Protein AF-A0A529JP65-F1 (afdb_monomer_lite)

Radius of gyration: 17.08 Å; chains: 1; bounding box: 40×31×42 Å

Secondary structure (DSSP, 8-state):
-HHHHHHHHHHTT---HHHHHHHSSSPP----S-TT----TTPPPP--TT-S-E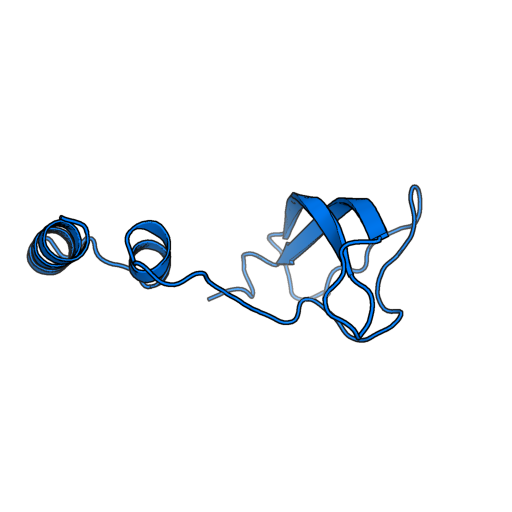EEEEEEEEEE-TTS-EEEEEEEEEEEETTT--

pLDDT: mean 92.65, std 5.5, range [59.53, 98.5]

Foldseek 3Di:
DLVVVQVVCVVVVNDDPVSCQVSDPDHDDDDLDDPPQDDDPPDDHDDDPVAPDKDWDKDKAWDADPVRDTDDIDIDTSIDRVVVPD

Structure (mmCIF, N/CA/C/O backbone):
data_AF-A0A529JP65-F1
#
_entry.id   AF-A0A529JP65-F1
#
loop_
_atom_site.group_PDB
_atom_site.id
_atom_site.type_symbol
_atom_site.label_atom_id
_atom_site.label_alt_id
_atom_site.label_comp_id
_atom_site.label_asym_id
_atom_site.label_entity_id
_atom_site.label_seq_id
_atom_site.pdbx_PDB_ins_code
_atom_site.Cartn_x
_atom_site.Cartn_y
_atom_site.Cartn_z
_atom_site.occupancy
_atom_site.B_iso_or_equiv
_atom_site.auth_seq_id
_atom_site.auth_comp_id
_atom_site.auth_asym_id
_atom_site.auth_atom_id
_atom_site.pdbx_PDB_model_num
ATOM 1 N N . GLU A 1 1 ? 2.763 10.451 26.018 1.00 76.75 1 GLU A N 1
ATOM 2 C CA . GLU A 1 1 ? 3.915 9.588 25.672 1.00 76.75 1 GLU A CA 1
ATOM 3 C C . GLU A 1 1 ? 4.417 9.853 24.249 1.00 76.75 1 GLU A C 1
ATOM 5 O O . GLU A 1 1 ? 5.492 10.422 24.116 1.00 76.75 1 GLU A O 1
ATOM 10 N N . ALA A 1 2 ? 3.623 9.594 23.203 1.00 82.69 2 ALA A N 1
ATOM 11 C CA . ALA A 1 2 ? 3.929 9.917 21.795 1.00 82.69 2 ALA A CA 1
ATOM 12 C C . ALA A 1 2 ? 4.520 11.324 21.548 1.00 82.69 2 ALA A C 1
ATOM 14 O O . ALA A 1 2 ? 5.616 11.474 21.010 1.00 82.69 2 ALA A O 1
ATOM 15 N N . MET A 1 3 ? 3.829 12.369 22.014 1.00 85.12 3 MET A N 1
ATOM 16 C CA . MET A 1 3 ? 4.258 13.762 21.807 1.00 85.12 3 MET A CA 1
ATOM 17 C C . MET A 1 3 ? 5.556 14.118 22.545 1.00 85.12 3 MET A C 1
ATOM 19 O O . MET A 1 3 ? 6.306 14.989 22.108 1.00 85.12 3 MET A O 1
ATOM 23 N N . GLU A 1 4 ? 5.856 13.424 23.644 1.00 89.38 4 GLU A N 1
ATOM 24 C CA . GLU A 1 4 ? 7.118 13.600 24.362 1.00 89.38 4 GLU A CA 1
ATOM 25 C C . GLU A 1 4 ? 8.280 12.957 23.590 1.00 89.38 4 GLU A C 1
ATOM 27 O O . GLU A 1 4 ? 9.362 13.538 23.492 1.00 89.38 4 GLU A O 1
ATOM 32 N N . ILE A 1 5 ? 8.048 11.785 22.985 1.00 89.81 5 ILE A N 1
ATOM 33 C CA . ILE A 1 5 ? 9.009 11.128 22.087 1.00 89.81 5 ILE A CA 1
ATOM 34 C C . ILE A 1 5 ? 9.276 12.019 20.872 1.00 89.81 5 ILE A C 1
ATOM 36 O O . ILE A 1 5 ? 10.438 12.268 20.549 1.00 89.81 5 ILE A O 1
ATOM 40 N N . LYS A 1 6 ? 8.225 12.577 20.259 1.00 88.88 6 LYS A N 1
ATOM 41 C CA . LYS A 1 6 ? 8.344 13.540 19.157 1.00 88.88 6 LYS A CA 1
ATOM 42 C C . LYS A 1 6 ? 9.247 14.720 19.528 1.00 88.88 6 LYS A C 1
ATOM 44 O O . LYS A 1 6 ? 10.193 15.015 18.801 1.00 88.88 6 LYS A O 1
ATOM 49 N N . ALA A 1 7 ? 9.002 15.365 20.671 1.00 90.69 7 ALA A N 1
ATOM 50 C CA . ALA A 1 7 ? 9.810 16.498 21.125 1.00 90.69 7 ALA A CA 1
ATOM 51 C C . ALA A 1 7 ? 11.299 16.128 21.277 1.00 90.69 7 ALA A C 1
ATOM 53 O O . ALA A 1 7 ? 12.176 16.881 20.849 1.00 90.69 7 ALA A O 1
ATOM 54 N N . LYS A 1 8 ? 11.593 14.936 21.815 1.00 93.25 8 LYS A N 1
ATOM 55 C CA . LYS A 1 8 ? 12.966 14.419 21.944 1.00 93.25 8 LYS A CA 1
ATOM 56 C C . LYS A 1 8 ? 13.614 14.121 20.586 1.00 93.25 8 LYS A C 1
ATOM 58 O O . LYS A 1 8 ? 14.803 14.386 20.424 1.00 93.25 8 LYS A O 1
ATOM 63 N N . LEU A 1 9 ? 12.866 13.588 19.618 1.00 92.69 9 LEU A N 1
ATOM 64 C CA . LEU A 1 9 ? 13.363 13.323 18.260 1.00 92.69 9 LEU A CA 1
ATOM 65 C C . LEU A 1 9 ? 13.693 14.622 17.516 1.00 92.69 9 LEU A C 1
ATOM 67 O O . LEU A 1 9 ? 14.755 14.711 16.900 1.00 92.69 9 LEU A O 1
ATOM 71 N N . ILE A 1 10 ? 12.845 15.647 17.646 1.00 92.25 10 ILE A N 1
ATOM 72 C CA . ILE A 1 10 ? 13.088 16.983 17.079 1.00 92.25 10 ILE A CA 1
ATOM 73 C C . ILE A 1 10 ? 14.348 17.601 17.688 1.00 92.25 10 ILE A C 1
ATOM 75 O O . ILE A 1 10 ? 15.221 18.056 16.955 1.00 92.25 10 ILE A O 1
ATOM 79 N N . GLN A 1 11 ? 14.492 17.564 19.018 1.00 94.62 11 GLN A N 1
ATOM 80 C CA . GLN A 1 11 ? 15.674 18.103 19.699 1.00 94.62 11 GLN A CA 1
ATOM 81 C C . GLN A 1 11 ? 16.980 17.439 19.230 1.00 94.62 11 GLN A C 1
ATOM 83 O O . GLN A 1 11 ? 18.032 18.073 19.219 1.00 94.62 11 GLN A O 1
ATOM 88 N N . ARG A 1 12 ? 16.917 16.163 18.836 1.00 94.62 12 ARG A N 1
ATOM 89 C CA . ARG A 1 12 ? 18.056 15.390 18.323 1.00 94.62 12 ARG A CA 1
ATOM 90 C C . ARG A 1 12 ? 18.274 15.538 16.814 1.00 94.62 12 ARG A C 1
ATOM 92 O O . ARG A 1 12 ? 19.189 14.910 16.295 1.00 94.62 12 ARG A O 1
ATOM 99 N N . GLY A 1 13 ? 17.442 16.310 16.110 1.00 94.12 13 GLY A N 1
ATOM 100 C CA . GLY A 1 13 ? 17.487 16.420 14.649 1.00 94.12 13 GLY A CA 1
ATOM 101 C C . GLY A 1 13 ? 17.169 15.109 13.919 1.00 94.12 13 GLY A C 1
ATOM 102 O O . GLY A 1 13 ? 17.538 14.955 12.763 1.00 94.12 13 GLY A O 1
ATOM 103 N N . ALA A 1 14 ? 16.516 14.158 14.593 1.00 92.31 14 ALA A N 1
ATOM 104 C CA . ALA A 1 14 ? 16.209 12.821 14.078 1.00 92.31 14 ALA A CA 1
ATOM 105 C C . ALA A 1 14 ? 14.730 12.660 13.685 1.00 92.31 14 ALA A C 1
ATOM 107 O O . ALA A 1 14 ? 14.258 11.545 13.488 1.00 92.31 14 ALA A O 1
ATOM 108 N N . TRP A 1 15 ? 13.975 13.757 13.647 1.00 92.50 15 TRP A N 1
ATOM 109 C CA . TRP A 1 15 ? 12.564 13.759 13.274 1.00 92.50 15 TRP A CA 1
ATOM 110 C C . TRP A 1 15 ? 12.388 13.755 11.749 1.00 92.50 15 TRP A C 1
ATOM 112 O O . TRP A 1 15 ? 13.165 14.379 11.029 1.00 92.50 15 TRP A O 1
ATOM 122 N N . SER A 1 16 ? 11.334 13.085 11.282 1.00 89.31 16 SER A N 1
ATOM 123 C CA . SER A 1 16 ? 10.854 13.106 9.899 1.00 89.31 16 SER A CA 1
ATOM 124 C C . SER A 1 16 ? 9.325 13.045 9.879 1.00 89.31 16 SER A C 1
ATOM 126 O O . SER A 1 16 ? 8.696 12.665 10.868 1.00 89.31 16 SER A O 1
ATOM 128 N N . GLN A 1 17 ? 8.721 13.376 8.742 1.00 87.06 17 GLN A N 1
ATOM 129 C CA . GLN A 1 17 ? 7.277 13.286 8.523 1.00 87.06 17 GLN A CA 1
ATOM 130 C C . GLN A 1 17 ? 6.766 11.848 8.700 1.00 87.06 17 GLN A C 1
ATOM 132 O O . GLN A 1 17 ? 5.724 11.641 9.309 1.00 87.06 17 GLN A O 1
ATOM 137 N N . TYR A 1 18 ? 7.543 10.845 8.286 1.00 86.69 18 TYR A N 1
ATOM 138 C CA . TYR A 1 18 ? 7.220 9.436 8.533 1.00 86.69 18 TYR A CA 1
ATOM 139 C C . TYR A 1 18 ? 7.133 9.108 10.032 1.00 86.69 18 TYR A C 1
ATOM 141 O O . TYR A 1 18 ? 6.279 8.336 10.463 1.00 86.69 18 TYR A O 1
ATOM 149 N N . LEU A 1 19 ? 7.990 9.722 10.857 1.00 88.88 19 LEU A N 1
ATOM 150 C CA . LEU A 1 19 ? 7.937 9.551 12.310 1.00 88.88 19 LEU A CA 1
ATOM 151 C C . LEU A 1 19 ? 6.756 10.286 12.939 1.00 88.88 19 LEU A C 1
ATOM 153 O O . LEU A 1 19 ? 6.279 9.836 13.973 1.00 88.88 19 LEU A O 1
ATOM 157 N N . GLU A 1 20 ? 6.275 11.374 12.330 1.00 86.31 20 GLU A N 1
ATOM 158 C CA . GLU A 1 20 ? 5.053 12.059 12.764 1.00 86.31 20 GLU A CA 1
ATOM 159 C C . GLU A 1 20 ? 3.861 11.101 12.768 1.00 86.31 20 GLU A C 1
ATOM 161 O O . GLU A 1 20 ? 3.147 11.020 13.764 1.00 86.31 20 GLU A O 1
ATOM 166 N N . VAL A 1 21 ? 3.708 10.335 11.687 1.00 88.56 21 VAL A N 1
ATOM 167 C CA . VAL A 1 21 ? 2.670 9.310 11.543 1.00 88.56 21 VAL A CA 1
ATOM 168 C C . VAL A 1 21 ? 2.962 8.124 12.460 1.00 88.56 21 VAL A C 1
ATOM 170 O O . VAL A 1 21 ? 2.103 7.697 13.223 1.00 88.56 21 VAL A O 1
ATOM 173 N N . GLY A 1 22 ? 4.193 7.602 12.432 1.00 87.81 22 GLY A N 1
ATOM 174 C CA . GLY A 1 22 ? 4.537 6.355 13.120 1.00 87.81 22 GLY A CA 1
ATOM 175 C C . GLY A 1 22 ? 4.422 6.400 14.648 1.00 87.81 22 GLY A C 1
ATOM 176 O O . GLY A 1 22 ? 4.253 5.355 15.274 1.00 87.81 22 GLY A O 1
ATOM 177 N N . ILE A 1 23 ? 4.520 7.584 15.260 1.00 88.56 23 ILE A N 1
ATOM 178 C CA . ILE A 1 23 ? 4.351 7.760 16.714 1.00 88.56 23 ILE A CA 1
ATOM 179 C C . ILE A 1 23 ? 3.125 8.601 17.075 1.00 88.56 23 ILE A C 1
ATOM 181 O O . ILE A 1 23 ? 2.816 8.721 18.259 1.00 88.56 23 ILE A O 1
ATOM 185 N N . GLY A 1 24 ? 2.476 9.229 16.095 1.00 86.88 24 GLY A N 1
ATOM 186 C CA . GLY A 1 24 ? 1.334 10.112 16.290 1.00 86.88 24 GLY A CA 1
ATOM 187 C C . GLY A 1 24 ? 0.032 9.356 16.570 1.00 86.88 24 GLY A C 1
ATOM 188 O O . GLY A 1 24 ? -0.036 8.136 16.430 1.00 86.88 24 GLY A O 1
ATOM 189 N N . PRO A 1 25 ? -1.022 10.068 17.005 1.00 87.38 25 PRO A N 1
ATOM 190 C CA . PRO A 1 25 ? -2.342 9.472 17.207 1.00 87.38 25 PRO A CA 1
ATOM 191 C C . PRO A 1 25 ? -3.112 9.256 15.894 1.00 87.38 25 PRO A C 1
ATOM 193 O O . PRO A 1 25 ? -4.091 8.511 15.883 1.00 87.38 25 PRO A O 1
ATOM 196 N N . ASP A 1 26 ? -2.693 9.923 14.819 1.00 90.06 26 ASP A N 1
ATOM 197 C CA . ASP A 1 26 ? -3.395 9.969 13.542 1.00 90.06 26 ASP A CA 1
ATOM 198 C C . ASP A 1 26 ? -2.740 9.028 12.525 1.00 90.06 26 ASP A C 1
ATOM 200 O O . ASP A 1 26 ? -1.515 8.967 12.411 1.00 90.06 26 ASP A O 1
ATOM 204 N N . ALA A 1 27 ? -3.567 8.305 11.769 1.00 90.88 27 ALA A N 1
ATOM 205 C CA . ALA A 1 27 ? -3.102 7.436 10.694 1.00 90.88 27 ALA A CA 1
ATOM 206 C C . ALA A 1 27 ? -2.783 8.238 9.425 1.00 90.88 27 ALA A C 1
ATOM 208 O O . ALA A 1 27 ? -3.462 9.215 9.101 1.00 90.88 27 ALA A O 1
ATOM 209 N N . GLU A 1 28 ? -1.798 7.773 8.662 1.00 92.69 28 GLU A N 1
ATOM 210 C CA . GLU A 1 28 ? -1.585 8.234 7.294 1.00 92.69 28 GLU A CA 1
ATOM 211 C C . GLU A 1 28 ? -2.657 7.654 6.376 1.00 92.69 28 GLU A C 1
ATOM 213 O O . GLU A 1 28 ? -2.941 6.457 6.400 1.00 92.69 28 GLU A O 1
ATOM 218 N N . ILE A 1 29 ? -3.268 8.526 5.574 1.00 92.88 29 ILE A N 1
ATOM 219 C CA . ILE A 1 29 ? -4.314 8.165 4.624 1.00 92.88 29 ILE A CA 1
ATOM 220 C C . ILE A 1 29 ? -3.986 8.806 3.282 1.00 92.88 29 ILE A C 1
ATOM 222 O O . ILE A 1 29 ? -3.857 10.027 3.182 1.00 92.88 29 ILE A O 1
ATOM 226 N N . PHE A 1 30 ? -3.937 7.992 2.233 1.00 93.56 30 PHE A N 1
ATOM 227 C CA . PHE A 1 30 ? -3.797 8.454 0.857 1.00 93.56 30 PHE A CA 1
ATOM 228 C C . PHE A 1 30 ? -4.705 7.658 -0.084 1.00 93.56 30 PHE A C 1
ATOM 230 O O . PHE A 1 30 ? -5.138 6.543 0.204 1.00 93.56 30 PHE A O 1
A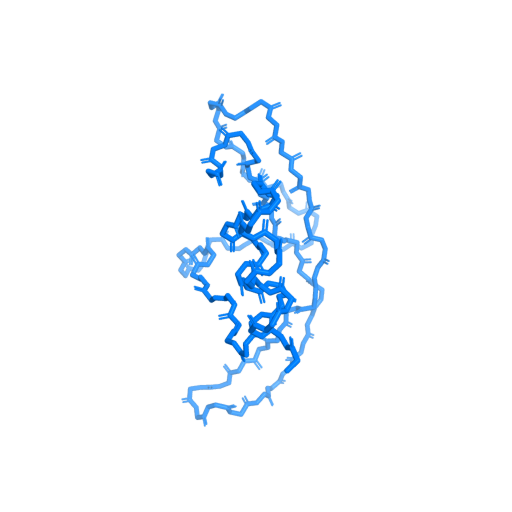TOM 237 N N . THR A 1 31 ? -5.026 8.250 -1.236 1.00 94.50 31 THR A N 1
ATOM 238 C CA . THR A 1 31 ? -5.720 7.534 -2.314 1.00 94.50 31 THR A CA 1
ATOM 239 C C . THR A 1 31 ? -4.677 6.906 -3.220 1.00 94.50 31 THR A C 1
ATOM 241 O O . THR A 1 31 ? -3.989 7.625 -3.942 1.00 94.50 31 THR A O 1
ATOM 244 N N . LYS A 1 32 ? -4.564 5.575 -3.199 1.00 93.19 32 LYS A N 1
ATOM 245 C CA . LYS A 1 32 ? -3.511 4.884 -3.949 1.00 93.19 32 LYS A CA 1
ATOM 246 C C . LYS A 1 32 ? -3.612 5.079 -5.462 1.00 93.19 32 LYS A C 1
ATOM 248 O O . LYS A 1 32 ? -2.618 5.353 -6.128 1.00 93.19 32 LYS A O 1
ATOM 253 N N . CYS A 1 33 ? -4.796 4.868 -6.028 1.00 92.31 33 CYS A N 1
ATOM 254 C CA . CYS A 1 33 ? -4.984 4.886 -7.474 1.00 92.31 33 CYS A CA 1
ATOM 255 C C . CYS A 1 33 ? -6.407 5.292 -7.867 1.00 92.31 33 CYS A C 1
ATOM 257 O O . CYS A 1 33 ? -7.314 5.353 -7.036 1.00 92.31 33 CYS A O 1
ATOM 259 N N . GLN A 1 34 ? -6.588 5.588 -9.155 1.00 93.81 34 GLN A N 1
ATOM 260 C CA . GLN A 1 34 ? -7.906 5.850 -9.726 1.00 93.81 34 GLN A CA 1
ATOM 261 C C . GLN A 1 34 ? -8.769 4.575 -9.711 1.00 93.81 34 GLN A C 1
ATOM 263 O O . GLN A 1 34 ? -8.227 3.466 -9.770 1.00 93.81 34 GLN A O 1
ATOM 268 N N . PRO A 1 35 ? -10.109 4.699 -9.696 1.00 93.00 35 PRO A N 1
ATOM 269 C CA . PRO A 1 35 ? -10.990 3.551 -9.875 1.00 93.00 35 PRO A CA 1
ATOM 270 C C . PRO A 1 35 ? -10.603 2.732 -11.115 1.00 93.00 35 PRO A C 1
ATOM 272 O O . PRO A 1 35 ? -10.298 3.299 -12.161 1.00 93.00 35 PRO A O 1
ATOM 275 N N . MET A 1 36 ? -10.646 1.401 -10.998 1.00 91.56 36 MET A N 1
ATOM 276 C CA . MET A 1 36 ? -10.299 0.442 -12.063 1.00 91.56 36 MET A CA 1
ATOM 277 C C . MET A 1 36 ? -8.816 0.397 -12.483 1.00 91.56 36 MET A C 1
ATOM 279 O O . MET A 1 36 ? -8.495 -0.294 -13.445 1.00 91.56 36 MET A O 1
ATOM 283 N N . ALA A 1 37 ? -7.904 1.073 -11.774 1.00 94.50 37 ALA A N 1
ATOM 284 C CA . ALA A 1 37 ? -6.466 1.000 -12.062 1.00 94.50 37 ALA A CA 1
ATOM 285 C C . ALA A 1 37 ? -5.768 -0.242 -11.466 1.00 94.50 37 ALA A C 1
ATOM 287 O O . ALA A 1 37 ? -4.619 -0.523 -11.801 1.00 94.50 37 ALA A O 1
ATOM 288 N N . SER A 1 38 ? -6.435 -0.983 -10.576 1.00 94.31 38 SER A N 1
ATOM 289 C CA . SER A 1 38 ? -5.890 -2.205 -9.975 1.00 94.31 38 SER A CA 1
ATOM 290 C C . SER A 1 38 ? -5.877 -3.369 -10.967 1.00 94.31 38 SER A C 1
ATOM 292 O O . SER A 1 38 ? -6.805 -3.536 -11.759 1.00 94.31 38 SER A O 1
ATOM 294 N N . VAL A 1 39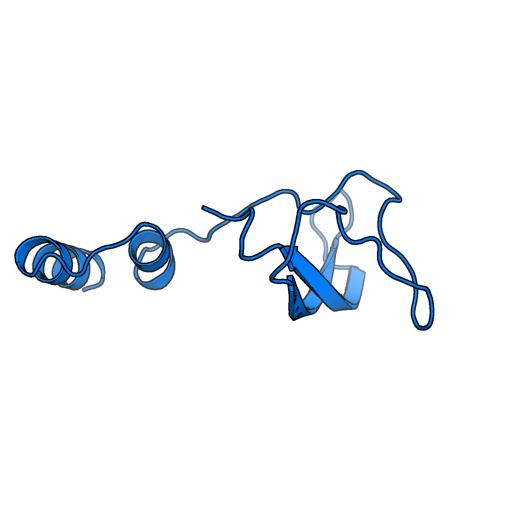 ? -4.858 -4.221 -10.868 1.00 96.25 39 VAL A N 1
ATOM 295 C CA . VAL A 1 39 ? -4.735 -5.449 -11.662 1.00 96.25 39 VAL A CA 1
ATOM 296 C C . VAL A 1 39 ? -4.899 -6.690 -10.785 1.00 96.25 39 VAL A C 1
ATOM 298 O O . VAL A 1 39 ? -4.682 -6.648 -9.574 1.00 96.25 39 VAL A O 1
ATOM 301 N N . GLY A 1 40 ? -5.334 -7.793 -11.395 1.00 95.81 40 GLY A N 1
ATOM 302 C CA . GLY A 1 40 ? -5.539 -9.066 -10.706 1.00 95.81 40 GLY A CA 1
ATOM 303 C C . GLY A 1 40 ? -4.258 -9.885 -10.545 1.00 95.81 40 GLY A C 1
ATOM 304 O O . GLY A 1 40 ? -3.203 -9.559 -11.087 1.00 95.81 40 GLY A O 1
ATOM 305 N N . PHE A 1 41 ? -4.370 -11.000 -9.824 1.00 95.25 41 PHE A N 1
ATOM 306 C CA . PHE A 1 41 ? -3.282 -11.965 -9.682 1.00 95.25 41 PHE A CA 1
ATOM 307 C C . PHE A 1 41 ? -2.754 -12.436 -11.049 1.00 95.25 41 PHE A C 1
ATOM 309 O O . PHE A 1 41 ? -3.534 -12.818 -11.922 1.00 95.25 41 PHE A O 1
ATOM 316 N N . GLY A 1 42 ? -1.427 -12.437 -11.206 1.00 95.31 42 GLY A N 1
ATOM 317 C CA . GLY A 1 42 ? -0.739 -12.887 -12.420 1.00 95.31 42 GLY A CA 1
ATOM 318 C C . GLY A 1 42 ? -0.709 -11.872 -13.567 1.00 95.31 42 GLY A C 1
ATOM 319 O O . GLY A 1 42 ? -0.125 -12.173 -14.603 1.00 95.31 42 GLY A O 1
ATOM 320 N N . ALA A 1 43 ? -1.314 -10.695 -13.401 1.00 96.25 43 ALA A N 1
ATOM 321 C CA . ALA A 1 43 ? -1.192 -9.600 -14.355 1.00 96.25 43 ALA A CA 1
ATOM 322 C C . ALA A 1 43 ? 0.055 -8.746 -14.073 1.00 96.25 43 ALA A C 1
ATOM 324 O O . ALA A 1 43 ? 0.480 -8.609 -12.924 1.00 96.25 43 ALA A O 1
ATOM 325 N N . ASP A 1 44 ? 0.601 -8.137 -15.125 1.00 95.12 44 ASP A N 1
ATOM 326 C CA . ASP A 1 44 ? 1.720 -7.205 -15.007 1.00 95.12 44 ASP A CA 1
ATOM 327 C C . ASP A 1 44 ? 1.278 -5.879 -14.372 1.00 95.12 44 ASP A C 1
ATOM 329 O O . ASP A 1 44 ? 0.220 -5.328 -14.693 1.00 95.12 44 ASP A O 1
ATOM 333 N N . VAL A 1 45 ? 2.119 -5.346 -13.484 1.00 94.12 45 VAL A N 1
ATOM 334 C CA . VAL A 1 45 ? 1.944 -4.020 -12.875 1.00 94.12 45 VAL A CA 1
ATOM 335 C C . VAL A 1 45 ? 2.693 -2.959 -13.681 1.00 94.12 45 VAL A C 1
ATOM 337 O O . VAL A 1 45 ? 3.779 -3.204 -14.204 1.00 94.12 45 VAL A O 1
ATOM 340 N N . GLY A 1 46 ? 2.121 -1.759 -13.778 1.00 92.31 46 GLY A N 1
ATOM 341 C CA . GLY A 1 46 ? 2.764 -0.635 -14.453 1.00 92.31 46 GLY A CA 1
ATOM 342 C C . GLY A 1 46 ? 3.777 0.069 -13.552 1.00 92.31 46 GLY A C 1
ATOM 343 O O . GLY A 1 46 ? 3.437 0.463 -12.439 1.00 92.31 46 GLY A O 1
ATOM 344 N N . LEU A 1 47 ? 4.994 0.283 -14.055 1.00 93.69 47 LEU A N 1
ATOM 345 C CA . LEU A 1 47 ? 5.993 1.158 -13.438 1.00 93.69 47 LEU A CA 1
ATOM 346 C C . LEU A 1 47 ? 6.196 2.387 -14.319 1.00 93.69 47 LEU A C 1
ATOM 348 O O . LEU A 1 47 ? 6.291 2.279 -15.544 1.00 93.69 47 LEU A O 1
ATOM 352 N N . HIS A 1 48 ? 6.259 3.566 -13.704 1.00 93.00 48 HIS A N 1
ATOM 353 C CA . HIS A 1 48 ? 6.533 4.779 -14.461 1.00 93.00 48 HIS A CA 1
ATOM 354 C C . HIS A 1 48 ? 7.981 4.735 -14.987 1.00 93.00 48 HIS A C 1
ATOM 356 O O . HIS A 1 48 ? 8.883 4.523 -14.178 1.00 93.00 48 HIS A O 1
ATOM 362 N N . PRO A 1 49 ? 8.251 5.003 -16.282 1.00 94.69 49 PRO A N 1
ATOM 363 C CA . PRO A 1 49 ? 9.590 4.840 -16.871 1.00 94.69 49 PRO A CA 1
ATOM 364 C C . PRO A 1 49 ? 10.704 5.692 -16.247 1.00 94.69 49 PRO A C 1
ATOM 366 O O . PRO A 1 49 ? 11.877 5.441 -16.493 1.00 94.69 49 PRO A O 1
ATOM 369 N N . VAL A 1 50 ? 10.337 6.728 -15.487 1.00 95.06 50 VAL A N 1
ATOM 370 C CA . VAL A 1 50 ? 11.290 7.596 -14.772 1.00 95.06 50 VAL A CA 1
ATOM 371 C C . VAL A 1 50 ? 11.835 6.952 -13.499 1.00 95.06 50 VAL A C 1
ATOM 373 O O . VAL A 1 50 ? 12.890 7.351 -13.023 1.00 95.06 50 VAL A O 1
ATOM 376 N N . SER A 1 51 ? 11.092 6.001 -12.933 1.00 94.81 51 SER A N 1
ATOM 377 C CA . SER A 1 51 ? 11.424 5.395 -11.655 1.00 94.81 51 SER A CA 1
ATOM 378 C C . SER A 1 51 ? 12.454 4.292 -11.859 1.00 94.81 51 SER A C 1
ATOM 380 O O . SER A 1 51 ? 12.360 3.465 -12.765 1.00 94.81 51 SER A O 1
ATOM 382 N N . THR A 1 52 ? 13.459 4.332 -11.005 1.00 94.88 52 THR A N 1
ATOM 383 C CA . THR A 1 52 ? 14.616 3.447 -10.934 1.00 94.88 52 THR A CA 1
ATOM 384 C C . THR A 1 52 ? 14.673 2.676 -9.619 1.00 94.88 52 THR A C 1
ATOM 386 O O . THR A 1 52 ? 15.471 1.745 -9.497 1.00 94.88 52 THR A O 1
ATOM 389 N N . TRP A 1 53 ? 13.823 3.027 -8.647 1.00 94.12 53 TRP A N 1
ATOM 390 C CA . TRP A 1 53 ? 13.686 2.303 -7.392 1.00 94.12 53 TRP A CA 1
ATOM 391 C C . TRP A 1 53 ? 12.215 2.082 -7.030 1.00 94.12 53 TRP A C 1
ATOM 393 O O . TRP A 1 53 ? 11.470 3.006 -6.713 1.00 94.12 53 TRP A O 1
ATOM 403 N N . ASN A 1 54 ? 11.809 0.813 -7.048 1.00 93.50 54 ASN A N 1
ATOM 404 C CA . ASN A 1 54 ? 10.425 0.388 -6.896 1.00 93.50 54 ASN A CA 1
ATOM 405 C C . ASN A 1 54 ? 10.342 -0.744 -5.875 1.00 93.50 54 ASN A C 1
ATOM 407 O O . ASN A 1 54 ? 11.150 -1.675 -5.926 1.00 93.50 54 ASN A O 1
ATOM 411 N N . ASN A 1 55 ? 9.335 -0.702 -5.007 1.00 93.69 55 ASN A N 1
ATOM 412 C CA . ASN A 1 55 ? 9.097 -1.736 -4.010 1.00 93.69 55 ASN A CA 1
ATOM 413 C C . ASN A 1 55 ? 7.696 -2.338 -4.179 1.00 93.69 55 ASN A C 1
ATOM 415 O O . ASN A 1 55 ? 6.729 -1.594 -4.353 1.00 93.69 55 ASN A O 1
ATOM 419 N N . PRO A 1 56 ? 7.557 -3.672 -4.095 1.00 93.25 56 PRO A N 1
ATOM 420 C CA . PRO A 1 56 ? 6.288 -4.263 -3.708 1.00 93.25 56 PRO A CA 1
ATOM 421 C C . PRO A 1 56 ? 6.064 -4.035 -2.206 1.00 93.25 56 PRO A C 1
ATOM 423 O O . PRO A 1 56 ? 6.957 -4.312 -1.401 1.00 93.25 56 PRO A O 1
ATOM 426 N N . GLU A 1 57 ? 4.875 -3.583 -1.826 1.00 96.19 57 GLU A N 1
ATOM 427 C CA . GLU A 1 57 ? 4.465 -3.428 -0.429 1.00 96.19 57 GLU A CA 1
ATOM 428 C C . GLU A 1 57 ? 3.244 -4.343 -0.193 1.00 96.19 57 GLU A C 1
ATOM 430 O O . GLU A 1 57 ? 2.124 -4.030 -0.601 1.00 96.19 57 GLU A O 1
ATOM 435 N N . PRO A 1 58 ? 3.451 -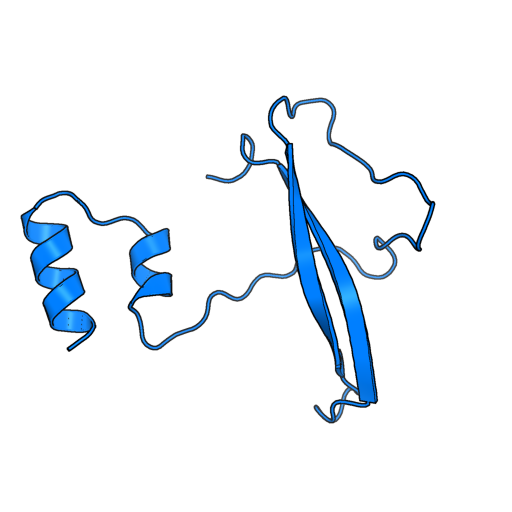5.565 0.343 1.00 96.19 58 PRO A N 1
ATOM 436 C CA . PRO A 1 58 ? 2.379 -6.540 0.520 1.00 96.19 58 PRO A CA 1
ATOM 437 C C . PRO A 1 58 ? 1.487 -6.174 1.711 1.00 96.19 58 PRO A C 1
ATOM 439 O O . PRO A 1 58 ? 1.960 -6.059 2.841 1.00 96.19 58 PRO A O 1
ATOM 442 N N . GLU A 1 59 ? 0.181 -6.080 1.471 1.00 97.50 59 GLU A N 1
ATOM 443 C CA . GLU A 1 59 ? -0.789 -5.577 2.446 1.00 97.50 59 GLU A CA 1
ATOM 444 C C . GLU A 1 59 ? -2.078 -6.404 2.494 1.00 97.50 59 GLU A C 1
ATOM 446 O O . GLU A 1 59 ? -2.403 -7.178 1.588 1.00 97.50 59 GLU A O 1
ATOM 451 N N . ILE A 1 60 ? -2.858 -6.206 3.559 1.00 97.50 60 ILE A N 1
ATOM 452 C CA . ILE A 1 60 ? -4.250 -6.657 3.621 1.00 97.50 60 ILE A CA 1
ATOM 453 C C . ILE A 1 60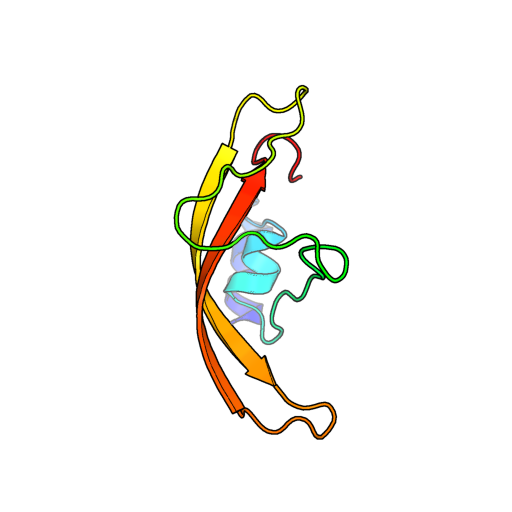 ? -5.133 -5.516 3.116 1.00 97.50 60 ILE A C 1
ATOM 455 O O . ILE A 1 60 ? -5.274 -4.494 3.780 1.00 97.50 60 ILE A O 1
ATOM 459 N N . ALA A 1 61 ? -5.792 -5.720 1.979 1.00 96.44 61 ALA A N 1
ATOM 460 C CA . ALA A 1 61 ? -6.784 -4.789 1.462 1.00 96.44 61 ALA A CA 1
ATOM 461 C C . ALA A 1 61 ? -8.177 -5.163 1.985 1.00 96.44 61 ALA A C 1
ATOM 463 O O . ALA A 1 61 ? -8.665 -6.273 1.752 1.00 96.44 61 ALA A O 1
ATOM 464 N N . MET A 1 62 ? -8.844 -4.233 2.672 1.00 97.06 62 MET A N 1
ATOM 465 C CA . MET A 1 62 ? -10.239 -4.400 3.090 1.00 97.06 62 MET A CA 1
ATOM 466 C C . MET A 1 62 ? -11.203 -3.830 2.051 1.00 97.06 62 MET A C 1
ATOM 468 O O . MET A 1 62 ? -10.972 -2.767 1.482 1.00 97.06 62 MET A O 1
ATOM 472 N N . ILE A 1 63 ? -12.333 -4.505 1.857 1.00 97.31 63 ILE A N 1
ATOM 473 C CA . ILE A 1 63 ? -13.400 -4.065 0.959 1.00 97.31 63 ILE A CA 1
ATOM 474 C C . ILE A 1 63 ? -14.559 -3.579 1.822 1.00 97.31 63 ILE A C 1
ATOM 476 O O . ILE A 1 63 ? -15.091 -4.333 2.642 1.00 97.31 63 ILE A O 1
ATOM 480 N N . ALA A 1 64 ? -14.965 -2.327 1.627 1.00 97.31 64 ALA A N 1
ATOM 481 C CA . ALA A 1 64 ? -16.069 -1.710 2.348 1.00 97.31 64 ALA A CA 1
ATOM 482 C C . ALA A 1 64 ? -17.211 -1.329 1.398 1.00 97.31 64 ALA A C 1
ATOM 484 O O . ALA A 1 64 ? -16.990 -0.863 0.281 1.00 97.31 64 ALA A O 1
ATOM 485 N N . ALA A 1 65 ? -18.448 -1.518 1.854 1.00 98.19 65 ALA A N 1
ATOM 486 C CA . ALA A 1 65 ? -19.629 -0.959 1.210 1.00 98.19 65 ALA A CA 1
ATOM 487 C C . ALA A 1 65 ? -19.713 0.555 1.465 1.00 98.19 65 ALA A C 1
ATOM 489 O O . ALA A 1 65 ? -19.155 1.058 2.439 1.00 98.19 65 ALA A O 1
ATOM 490 N N . SER A 1 66 ? -20.496 1.280 0.661 1.00 97.38 66 SER A N 1
ATOM 491 C CA . SER A 1 66 ? -20.732 2.725 0.846 1.00 97.38 66 SER A CA 1
ATOM 492 C C . SER A 1 66 ? -21.355 3.090 2.202 1.00 97.38 66 SER A C 1
ATOM 494 O O . SER A 1 66 ? -21.260 4.232 2.634 1.00 97.38 66 SER A O 1
ATOM 496 N N . SER A 1 67 ? -21.956 2.121 2.900 1.00 98.06 67 SER A N 1
ATOM 497 C CA . SER A 1 67 ? -22.434 2.261 4.280 1.00 98.06 67 SER A CA 1
ATOM 498 C C . SER A 1 67 ? -21.326 2.200 5.341 1.00 98.06 67 SER A C 1
ATOM 500 O O . SER A 1 67 ? -21.622 2.289 6.528 1.00 98.06 67 SER A O 1
ATOM 502 N N . GLY A 1 68 ? -20.070 1.979 4.943 1.00 96.88 68 GLY A N 1
ATOM 503 C CA . GLY A 1 68 ? -18.930 1.762 5.838 1.00 96.88 68 GLY A CA 1
ATOM 504 C C . GLY A 1 68 ? -18.803 0.327 6.362 1.00 96.88 68 GLY A C 1
ATOM 505 O O . GLY A 1 68 ? -17.848 0.009 7.067 1.00 96.88 68 GLY A O 1
ATOM 506 N N . LYS A 1 69 ? -19.734 -0.574 6.019 1.00 98.38 69 LYS A N 1
ATOM 507 C CA . LYS A 1 69 ? -19.651 -1.984 6.420 1.00 98.38 69 LYS A CA 1
ATOM 508 C C . LYS A 1 69 ? -18.522 -2.690 5.665 1.00 98.38 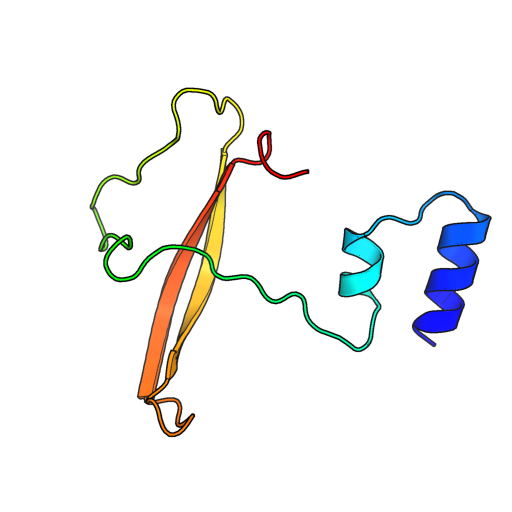69 LYS A C 1
ATOM 510 O O . LYS A 1 69 ? -18.516 -2.682 4.437 1.00 98.38 69 LYS A O 1
ATOM 515 N N . ILE A 1 70 ? -17.644 -3.385 6.385 1.00 98.31 70 ILE A N 1
ATOM 516 C CA . ILE A 1 70 ? -16.656 -4.296 5.788 1.00 98.31 70 ILE A CA 1
ATOM 517 C C . ILE A 1 70 ? -17.391 -5.506 5.198 1.00 98.31 70 ILE A C 1
ATOM 519 O O . ILE A 1 70 ? -18.187 -6.157 5.881 1.00 98.31 70 ILE A O 1
ATOM 523 N N . VAL A 1 71 ? -17.141 -5.796 3.923 1.00 98.44 71 VAL A N 1
ATOM 524 C CA . VAL A 1 71 ? -17.783 -6.892 3.175 1.00 98.44 71 VAL A CA 1
ATOM 525 C C . VAL A 1 71 ? -16.802 -7.969 2.717 1.00 98.44 71 VAL A C 1
ATOM 527 O O . VAL A 1 71 ? -17.232 -9.024 2.260 1.00 98.44 71 VAL A O 1
ATOM 530 N N . GLY A 1 72 ? -15.499 -7.741 2.868 1.00 98.50 72 GLY A N 1
ATOM 531 C CA . GLY A 1 72 ? -14.473 -8.726 2.555 1.00 98.50 72 GLY A CA 1
ATOM 532 C C . GLY A 1 72 ? -13.069 -8.181 2.769 1.00 98.50 72 GLY A C 1
ATOM 533 O O . GLY A 1 72 ? -12.888 -7.013 3.115 1.00 98.50 72 GLY A O 1
ATOM 534 N N . ALA A 1 73 ? -12.083 -9.040 2.542 1.00 97.94 73 ALA A N 1
ATOM 535 C CA . ALA A 1 73 ? -10.674 -8.684 2.524 1.00 97.94 73 ALA A CA 1
ATOM 536 C C . ALA A 1 73 ? -9.929 -9.562 1.513 1.00 97.94 73 ALA A C 1
ATOM 538 O O . ALA A 1 73 ? -10.377 -10.661 1.183 1.00 97.94 73 ALA A O 1
ATOM 539 N N . THR A 1 74 ? -8.796 -9.072 1.028 1.00 97.56 74 THR A N 1
ATOM 540 C CA . THR A 1 74 ? -7.893 -9.785 0.122 1.00 97.56 74 THR A CA 1
ATOM 541 C C . THR A 1 74 ? -6.451 -9.375 0.403 1.00 97.56 74 THR A C 1
ATOM 543 O O . THR A 1 74 ? -6.200 -8.396 1.104 1.00 97.56 74 THR A O 1
ATOM 546 N N . LEU A 1 75 ? -5.498 -10.116 -0.154 1.00 97.25 75 LEU A N 1
ATOM 547 C CA . LEU A 1 75 ? -4.123 -9.644 -0.261 1.00 97.25 75 LEU A CA 1
ATOM 548 C C . LEU A 1 75 ? -4.041 -8.582 -1.362 1.00 97.25 75 LEU A C 1
ATOM 550 O O . LEU A 1 75 ? -4.647 -8.745 -2.426 1.00 97.25 75 LEU A O 1
ATOM 554 N N . GLY A 1 76 ? -3.306 -7.514 -1.084 1.00 95.88 76 GLY A N 1
ATOM 555 C CA . GLY A 1 76 ? -2.976 -6.442 -2.011 1.00 95.88 76 GLY A CA 1
ATOM 556 C C . GLY A 1 76 ? -1.465 -6.258 -2.107 1.00 95.88 76 GLY A C 1
ATOM 557 O O . GLY A 1 76 ? -0.713 -6.697 -1.239 1.00 95.88 76 GLY A O 1
ATOM 558 N N . ASN A 1 77 ? -1.031 -5.623 -3.188 1.00 95.88 77 ASN A N 1
ATOM 559 C CA . ASN A 1 77 ? 0.337 -5.153 -3.342 1.00 95.88 77 ASN A CA 1
ATOM 560 C C . ASN A 1 77 ? 0.280 -3.669 -3.690 1.00 95.88 77 ASN A C 1
ATOM 562 O O . ASN A 1 77 ? -0.110 -3.312 -4.808 1.00 95.88 77 ASN A O 1
ATOM 566 N N . ASP A 1 78 ? 0.640 -2.827 -2.731 1.00 95.81 78 ASP A N 1
ATOM 567 C CA . ASP A 1 78 ? 0.850 -1.410 -2.959 1.00 95.81 78 ASP A CA 1
ATOM 568 C C . ASP A 1 78 ? 2.210 -1.231 -3.662 1.00 95.81 78 ASP A C 1
ATOM 570 O O . ASP A 1 78 ? 3.273 -1.154 -3.056 1.00 95.81 78 ASP A O 1
ATOM 574 N N . VAL A 1 79 ? 2.201 -1.248 -4.999 1.00 94.75 79 VAL A N 1
ATOM 575 C CA . VAL A 1 79 ? 3.428 -1.016 -5.771 1.00 94.75 79 VAL A CA 1
ATOM 576 C C . VAL A 1 79 ? 3.828 0.447 -5.639 1.00 94.75 79 VAL A C 1
ATOM 578 O O . VAL A 1 79 ? 3.130 1.338 -6.137 1.00 94.75 79 VAL A O 1
ATOM 581 N N . ASN A 1 80 ? 4.976 0.685 -5.018 1.00 93.69 80 ASN A N 1
ATOM 582 C CA . ASN A 1 80 ? 5.458 2.017 -4.693 1.00 93.69 80 ASN A CA 1
ATOM 583 C C . ASN A 1 80 ? 6.749 2.365 -5.453 1.00 93.69 80 ASN A C 1
ATOM 585 O O . ASN A 1 80 ? 7.604 1.510 -5.701 1.00 93.69 80 ASN A O 1
ATOM 589 N N . LEU A 1 81 ? 6.874 3.628 -5.859 1.00 93.81 81 LEU A N 1
ATOM 590 C CA . LEU A 1 81 ? 8.006 4.179 -6.608 1.00 93.81 81 LEU A CA 1
ATOM 591 C C . LEU A 1 81 ? 8.822 5.018 -5.619 1.00 93.81 81 LEU A C 1
ATOM 593 O O . LEU A 1 81 ? 8.589 6.216 -5.479 1.00 93.81 81 LEU A O 1
ATOM 597 N N . ARG A 1 82 ? 9.748 4.375 -4.903 1.00 92.31 82 ARG A N 1
ATOM 598 C CA . ARG A 1 82 ? 10.459 4.936 -3.739 1.00 92.31 82 ARG A CA 1
ATOM 599 C C . ARG A 1 82 ? 11.339 6.136 -4.066 1.00 92.31 82 ARG A C 1
ATOM 601 O O . ARG A 1 82 ? 11.687 6.893 -3.173 1.00 92.31 82 ARG A O 1
ATOM 608 N N . ASP A 1 83 ? 11.729 6.284 -5.325 1.00 90.88 83 ASP A N 1
ATOM 609 C CA . ASP A 1 83 ? 12.498 7.429 -5.814 1.00 90.88 83 ASP A CA 1
ATOM 610 C C . ASP A 1 83 ? 11.632 8.588 -6.332 1.00 90.88 83 ASP A C 1
ATOM 612 O O . ASP A 1 83 ? 12.155 9.656 -6.649 1.00 90.88 83 ASP A O 1
ATOM 616 N N . VAL A 1 84 ? 10.317 8.385 -6.420 1.00 88.44 84 VAL A N 1
ATOM 617 C CA . VAL A 1 84 ? 9.325 9.427 -6.724 1.00 88.44 84 VAL A CA 1
ATOM 618 C C . VAL A 1 84 ? 8.605 9.877 -5.452 1.00 88.44 84 VAL A C 1
ATOM 620 O O . VAL A 1 84 ? 8.221 11.041 -5.334 1.00 88.44 84 VAL A O 1
ATOM 623 N N . GLU A 1 85 ? 8.422 8.956 -4.511 1.00 79.25 85 GLU A N 1
ATOM 624 C CA . GLU A 1 85 ? 7.980 9.228 -3.148 1.00 79.25 85 GLU A CA 1
ATOM 625 C C . GLU A 1 85 ? 9.005 10.126 -2.426 1.00 79.25 85 GLU A C 1
ATOM 627 O O . GLU A 1 85 ? 10.209 9.885 -2.498 1.00 79.25 85 GLU A O 1
ATOM 632 N N . GLY A 1 86 ? 8.526 11.209 -1.804 1.00 59.53 86 GLY A N 1
ATOM 633 C CA . GLY A 1 86 ? 9.350 12.243 -1.161 1.00 59.53 86 GLY A CA 1
ATOM 634 C C . GLY A 1 86 ? 9.892 11.849 0.207 1.00 59.53 86 GLY A C 1
ATOM 635 O O . GLY A 1 86 ? 9.090 11.406 1.061 1.00 59.53 86 GLY A O 1
#

Sequence (86 aa):
EAMEIKAKLIQRGAWSQYLEVGIGPDAEIFTKCQPMASVGFGADVGLHPVSTWNNPEPEIAMIAASSGKIVGATLGNDVNLRDVEG